Protein AF-A0A6P0J3C7-F1 (afdb_monomer)

Foldseek 3Di:
DDPVVVVVVQVVCVVQVWHWADDDLDIDIDHPPPSCDPVNVVVCVVCSVVNVVSNVVVVCVVVVPDDDDDDDDPPDFAADDPVRVVVVVVCVVVPDDCPPPDDDDDDDDDDDDPVVVQVVVQVVCQVDQVSQWDWDADPNGITIDGDNDDGDDDDDDDCVVPPPVVVVD

Sequence (169 aa):
MNNQTIVKFLSQLRKLNVQVSSNGEKLRCQAPEGVLTPALSQQIAERKPEILEYLQQVRQEEHQNLPAISVIPRDENLPLSFAQERLWFINQLEGSTVAYNSPGVLRISGNLNLNALQQALSDIVRRHEVLRTSFQTVNGTPIQVIDPKATLNLKIVDLQEIEVKERET

pLDDT: mean 89.51, std 7.85, range [52.75, 96.69]

Nearest PDB structures (foldseek):
  8aqq-assembly2_B  TM=8.751E-01  e=1.486E-03  Microcystis aeruginosa NIES-98
  6cgo-assembly1_B  TM=3.886E-01  e=3.611E-06  Burkholderia ambifaria AMMD
  6mfx-assembly1_A  TM=5.516E-01  e=6.692E-03  Brevibacillus parabrevis
  6mfw-assembly1_A  TM=5.368E-01  e=5.904E-03  Brevibacillus parabrevis
  6mg0-assembly2_B  TM=4.371E-01  e=7.587E-03  Brevibacillus parabrevis

Mean predicted aligned error: 11.06 Å

Solvent-accessible surface area (backbone atoms only — not comparable to full-atom values): 10939 Å² total; per-residue (Å²): 133,67,69,70,56,55,52,52,52,54,51,53,35,47,77,66,55,32,46,78,47,75,60,85,97,40,80,47,76,48,59,56,90,85,67,73,37,73,71,56,51,47,57,52,58,75,42,38,67,60,52,51,53,50,54,48,50,54,50,49,60,52,52,77,74,46,79,78,90,71,89,75,83,85,90,62,88,37,70,59,52,73,73,53,47,53,53,51,50,50,38,70,73,77,38,98,70,69,87,84,61,81,87,81,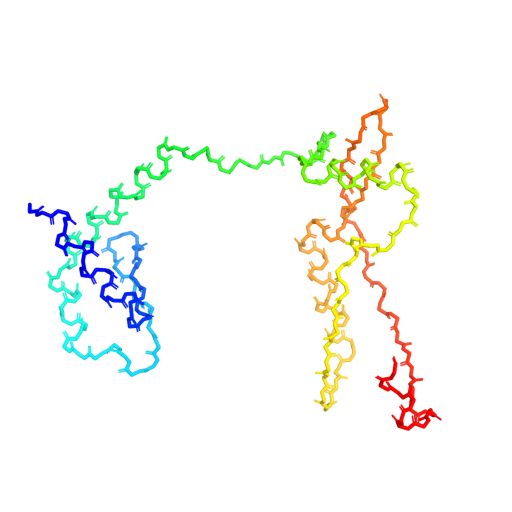88,83,91,84,87,78,92,75,59,62,69,61,51,54,48,54,53,35,50,51,39,64,72,35,58,77,74,28,51,47,79,49,72,59,98,86,42,66,28,50,44,68,49,94,75,61,72,74,80,83,84,84,79,89,59,87,89,51,58,75,82,69,72,79,113

Structure (mmCIF, N/CA/C/O backbone):
data_AF-A0A6P0J3C7-F1
#
_entry.id   AF-A0A6P0J3C7-F1
#
loop_
_atom_site.group_PDB
_atom_site.id
_atom_site.type_symbol
_atom_site.label_atom_id
_atom_site.label_alt_id
_atom_site.label_comp_id
_atom_site.label_asym_id
_atom_site.label_entity_id
_atom_site.label_seq_id
_atom_site.pdbx_PDB_ins_code
_atom_site.Cartn_x
_atom_site.Cartn_y
_atom_site.Cartn_z
_atom_site.occupancy
_atom_site.B_iso_or_equiv
_atom_site.auth_seq_id
_atom_site.auth_comp_id
_atom_site.auth_asym_id
_atom_site.auth_atom_id
_atom_site.pdbx_PDB_model_num
ATOM 1 N N . MET A 1 1 ? 1.015 32.431 29.439 1.00 52.75 1 MET A N 1
ATOM 2 C CA . MET A 1 1 ? 0.718 31.303 30.359 1.00 52.75 1 MET A CA 1
ATOM 3 C C . MET A 1 1 ? 1.553 30.098 29.933 1.00 52.75 1 MET A C 1
ATOM 5 O O . MET A 1 1 ? 2.040 30.095 28.816 1.00 52.75 1 MET A O 1
ATOM 9 N N . ASN A 1 2 ? 1.840 29.153 30.834 1.00 69.38 2 ASN A N 1
ATOM 10 C CA . ASN A 1 2 ? 2.969 28.221 30.693 1.00 69.38 2 ASN A CA 1
ATOM 11 C C . ASN A 1 2 ? 2.651 27.012 29.776 1.00 69.38 2 ASN A C 1
ATOM 13 O O . ASN A 1 2 ? 1.819 26.180 30.144 1.00 69.38 2 ASN A O 1
ATOM 17 N N . ASN A 1 3 ? 3.363 26.861 28.647 1.00 75.38 3 ASN A N 1
ATOM 18 C CA . ASN A 1 3 ? 3.274 25.709 27.722 1.00 75.38 3 ASN A CA 1
ATOM 19 C C . ASN A 1 3 ? 3.428 24.344 28.430 1.00 75.38 3 ASN A C 1
ATOM 21 O O . ASN A 1 3 ? 2.933 23.317 27.974 1.00 75.38 3 ASN A O 1
ATOM 25 N N . GLN A 1 4 ? 4.055 24.309 29.605 1.00 80.56 4 GLN A N 1
ATOM 26 C CA . GLN A 1 4 ? 4.180 23.090 30.401 1.00 80.56 4 GLN A CA 1
ATOM 27 C C . GLN A 1 4 ? 2.835 22.568 30.949 1.00 80.56 4 GLN A C 1
ATOM 29 O O . GLN A 1 4 ? 2.677 21.364 31.157 1.00 80.56 4 GLN A O 1
ATOM 34 N N . THR A 1 5 ? 1.857 23.449 31.180 1.00 89.38 5 THR A N 1
ATOM 35 C CA . THR A 1 5 ? 0.524 23.074 31.681 1.00 89.38 5 THR A CA 1
ATOM 36 C C . THR A 1 5 ? -0.325 22.449 30.574 1.00 89.38 5 THR A C 1
ATOM 38 O O . THR A 1 5 ? -0.967 21.424 30.810 1.00 89.38 5 THR A O 1
ATOM 41 N N . ILE A 1 6 ? -0.277 23.000 29.355 1.00 92.69 6 ILE A N 1
ATOM 42 C CA . ILE A 1 6 ? -1.048 22.479 28.218 1.00 92.69 6 ILE A CA 1
ATOM 43 C C . ILE A 1 6 ? -0.516 21.122 27.746 1.00 92.69 6 ILE A C 1
ATOM 45 O O . ILE A 1 6 ? -1.297 20.201 27.519 1.00 92.69 6 ILE A O 1
ATOM 49 N N . VAL A 1 7 ? 0.810 20.937 27.729 1.00 91.19 7 VAL A N 1
ATOM 50 C CA . VAL A 1 7 ? 1.444 19.646 27.411 1.00 91.19 7 VAL A CA 1
ATOM 51 C C . VAL A 1 7 ? 1.020 18.559 28.397 1.00 91.19 7 VAL A C 1
ATOM 53 O O . VAL A 1 7 ? 0.690 17.444 27.990 1.00 91.19 7 VAL A O 1
ATOM 56 N N . LYS A 1 8 ? 0.981 18.871 29.700 1.00 93.38 8 LYS A N 1
ATOM 57 C CA . LYS A 1 8 ? 0.502 17.929 30.724 1.00 93.38 8 LYS A CA 1
ATOM 58 C C . LYS A 1 8 ? -0.960 17.550 30.500 1.00 93.38 8 LYS A C 1
ATOM 60 O O . LYS A 1 8 ? -1.286 16.368 30.585 1.00 93.38 8 LYS A O 1
ATOM 65 N N . PHE A 1 9 ? -1.812 18.520 30.174 1.00 94.38 9 PHE A N 1
ATOM 66 C CA . PHE A 1 9 ? -3.224 18.277 29.885 1.00 94.38 9 PHE A CA 1
ATOM 67 C C . PHE A 1 9 ? -3.414 17.391 28.642 1.00 94.38 9 PHE A C 1
ATOM 69 O O . PHE A 1 9 ? -4.079 16.361 28.715 1.00 94.38 9 PHE A O 1
ATOM 76 N N . LEU A 1 10 ? -2.750 17.705 27.525 1.00 93.19 10 LEU A N 1
ATOM 77 C CA . LEU A 1 10 ? -2.800 16.883 26.309 1.00 93.19 10 LEU A CA 1
ATOM 78 C C . LEU A 1 10 ? -2.236 15.469 26.540 1.00 93.19 10 LEU A C 1
ATOM 80 O O . LEU A 1 10 ? -2.771 14.491 26.020 1.00 93.19 10 LEU A O 1
ATOM 84 N N . SER A 1 11 ? -1.198 15.336 27.370 1.00 92.62 11 SER A N 1
ATOM 85 C CA . SER A 1 11 ? -0.654 14.036 27.783 1.00 92.62 11 SER A CA 1
ATOM 86 C C . SER A 1 11 ? -1.665 13.214 28.594 1.00 92.62 11 SER A C 1
ATOM 88 O O . SER A 1 11 ? -1.803 12.011 28.366 1.00 92.62 11 SER A O 1
ATOM 90 N N . GLN A 1 12 ? -2.425 13.845 29.496 1.00 94.00 12 GLN A N 1
ATOM 91 C CA . GLN A 1 12 ? -3.516 13.188 30.227 1.00 94.00 12 GLN A CA 1
ATOM 92 C C . GLN A 1 12 ? -4.631 12.718 29.285 1.00 94.00 12 GLN A C 1
ATOM 94 O O . GLN A 1 12 ? -5.065 11.574 29.399 1.00 94.00 12 GLN A O 1
ATOM 99 N N . LEU A 1 13 ? -5.038 13.546 28.318 1.00 94.50 13 LEU A N 1
ATOM 100 C CA . LEU A 1 13 ? -6.012 13.155 27.292 1.00 94.50 13 LEU A CA 1
ATOM 101 C C . LEU A 1 13 ? -5.526 11.943 26.488 1.00 94.50 13 LEU A C 1
ATOM 103 O O . LEU A 1 13 ? -6.266 10.974 26.321 1.00 94.50 13 LEU A O 1
ATOM 107 N N . ARG A 1 14 ? -4.253 11.936 26.075 1.00 92.94 14 ARG A N 1
ATOM 108 C CA . ARG A 1 14 ? -3.662 10.817 25.327 1.00 92.94 14 ARG A CA 1
ATOM 109 C C . ARG A 1 14 ? -3.664 9.512 26.126 1.00 92.94 14 ARG A C 1
ATOM 111 O O . ARG A 1 14 ? -3.905 8.462 25.541 1.00 92.94 14 ARG A O 1
ATOM 118 N N . LYS A 1 15 ? -3.458 9.560 27.451 1.00 94.44 15 LYS A N 1
ATOM 119 C CA . LYS A 1 15 ? -3.581 8.379 28.335 1.00 94.44 15 LYS A CA 1
ATOM 120 C C . LYS A 1 15 ? -5.001 7.806 28.374 1.00 94.44 15 LYS A C 1
ATOM 122 O O . LYS A 1 15 ? -5.159 6.618 28.626 1.00 94.44 15 LYS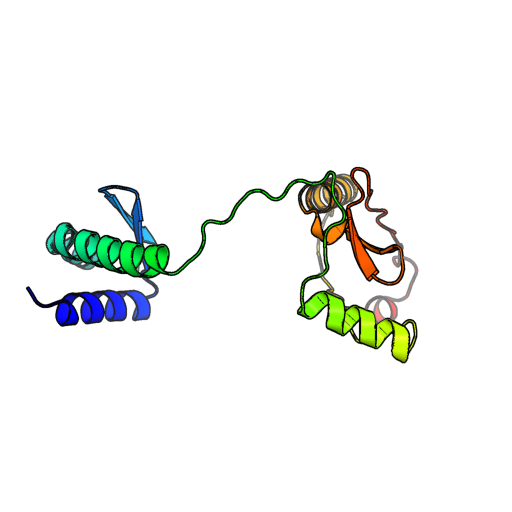 A O 1
ATOM 127 N N . LEU A 1 16 ? -6.012 8.630 28.101 1.00 93.62 16 LEU A N 1
ATOM 128 C CA . LEU A 1 16 ? -7.412 8.224 27.949 1.00 93.62 16 LEU A CA 1
ATOM 129 C C . LEU A 1 16 ? -7.771 7.862 26.495 1.00 93.62 16 LEU A C 1
ATOM 131 O O . LEU A 1 16 ? -8.944 7.690 26.181 1.00 93.62 16 LEU A O 1
ATOM 135 N N . ASN A 1 17 ? -6.788 7.766 25.590 1.00 93.44 17 ASN A N 1
ATOM 136 C CA . ASN A 1 17 ? -6.985 7.612 24.143 1.00 93.44 17 ASN A CA 1
ATOM 137 C C . ASN A 1 17 ? -7.805 8.744 23.498 1.00 93.44 17 ASN A C 1
ATOM 139 O O . ASN A 1 17 ? -8.375 8.569 22.422 1.00 93.44 17 ASN A O 1
ATOM 143 N N . VAL A 1 18 ? -7.838 9.919 24.128 1.00 95.19 18 VAL A N 1
ATOM 144 C CA . VAL A 1 18 ? -8.439 11.125 23.561 1.00 95.19 18 VAL A CA 1
ATOM 145 C C . VAL A 1 18 ? -7.366 11.886 22.788 1.00 95.19 18 VAL A C 1
ATOM 147 O O . VAL A 1 18 ? -6.370 12.341 23.351 1.00 95.19 18 VAL A O 1
ATOM 150 N N . GLN A 1 19 ? -7.570 12.030 21.484 1.00 92.75 19 GLN A N 1
ATOM 151 C CA . GLN A 1 19 ? -6.723 12.819 20.599 1.00 92.75 19 GLN A CA 1
ATOM 152 C C . GLN A 1 19 ? -7.416 14.134 20.258 1.00 92.75 19 GLN A C 1
ATOM 154 O O . GLN A 1 19 ? -8.581 14.145 19.861 1.00 92.75 19 GLN A O 1
ATOM 159 N N . VAL A 1 20 ? -6.692 15.244 20.385 1.00 93.25 20 VAL A N 1
ATOM 160 C CA . VAL A 1 20 ? -7.177 16.579 20.021 1.00 93.25 20 VAL A CA 1
ATOM 161 C C . VAL A 1 20 ? -6.332 17.102 18.868 1.00 93.25 20 VAL A C 1
ATOM 163 O O . VAL A 1 20 ? -5.107 17.073 18.923 1.00 93.25 20 VAL A O 1
ATOM 166 N N . SER A 1 21 ? -6.993 17.565 17.814 1.00 91.25 21 SER A N 1
ATOM 167 C CA . SER A 1 21 ? -6.369 18.114 16.609 1.00 91.25 21 SER A CA 1
ATOM 168 C C . SER A 1 21 ? -7.047 19.423 16.208 1.00 91.25 21 SER A C 1
ATOM 170 O O . SER A 1 21 ? -8.202 19.665 16.565 1.00 91.25 21 SER A O 1
ATOM 172 N N . SER A 1 22 ? -6.344 20.280 15.470 1.00 90.69 22 SER A N 1
ATOM 173 C CA . SER A 1 22 ? -6.900 21.520 14.923 1.00 90.69 22 SER A CA 1
ATOM 174 C C . SER A 1 22 ? -7.352 21.335 13.471 1.00 90.69 22 SER A C 1
ATOM 176 O O . SER A 1 22 ? -6.634 20.775 12.638 1.00 90.69 22 SER A O 1
ATOM 178 N N . ASN A 1 23 ? -8.548 21.837 13.164 1.00 86.00 23 ASN A N 1
ATOM 179 C CA . ASN A 1 23 ? -9.058 22.022 11.809 1.00 86.00 23 ASN A CA 1
ATOM 180 C C . ASN A 1 23 ? -9.425 23.504 11.634 1.00 86.00 23 ASN A C 1
ATOM 182 O O . ASN A 1 23 ? -10.533 23.926 11.978 1.00 86.00 23 ASN A O 1
ATOM 186 N N . GLY A 1 24 ? -8.454 24.306 11.190 1.00 81.81 24 GLY A N 1
ATOM 187 C CA . GLY A 1 24 ? -8.545 25.766 11.242 1.00 81.81 24 GLY A CA 1
ATOM 188 C C . GLY A 1 24 ? -8.681 26.254 12.689 1.00 81.81 24 GLY A C 1
ATOM 189 O O . GLY A 1 24 ? -7.875 25.896 13.545 1.00 81.81 24 GLY A O 1
ATOM 190 N N . GLU A 1 25 ? -9.735 27.021 12.970 1.00 84.69 25 GLU A N 1
ATOM 191 C CA . GLU A 1 25 ? -10.052 27.570 14.302 1.00 84.69 25 GLU A CA 1
ATOM 192 C C . GLU A 1 25 ? -10.907 26.635 15.183 1.00 84.69 25 GLU A C 1
ATOM 194 O O . GLU A 1 25 ? -11.318 26.979 16.301 1.00 84.69 25 GLU A O 1
ATOM 199 N N . LYS A 1 26 ? -11.246 25.443 14.680 1.00 89.25 26 LYS A N 1
ATOM 200 C CA . LYS A 1 26 ? -12.032 24.449 15.419 1.00 89.25 26 LYS A CA 1
ATOM 201 C C . LYS A 1 26 ? -11.122 23.346 15.947 1.00 89.25 26 LYS A C 1
ATOM 203 O O . LYS A 1 26 ? -10.214 22.887 15.257 1.00 89.25 26 LYS A O 1
ATOM 208 N N . LEU A 1 27 ? -11.411 22.886 17.163 1.00 92.44 27 LEU A N 1
ATOM 209 C CA . LEU A 1 27 ? -10.819 21.666 17.699 1.00 92.44 27 LEU A CA 1
ATOM 210 C C . LEU A 1 27 ? -11.654 20.465 17.270 1.00 92.44 27 LEU A C 1
ATOM 212 O O . LEU A 1 27 ? -12.881 20.479 17.370 1.00 92.44 27 LEU A O 1
ATOM 216 N N . ARG A 1 28 ? -10.974 19.417 16.818 1.00 92.75 28 ARG A N 1
ATOM 217 C CA . ARG A 1 28 ? -11.539 18.096 16.581 1.00 92.75 28 ARG A CA 1
ATOM 218 C C . ARG A 1 28 ? -11.002 17.153 17.648 1.00 92.75 28 ARG A C 1
ATOM 220 O O . ARG A 1 28 ? -9.789 16.991 17.769 1.00 92.75 28 ARG A O 1
ATOM 227 N N . CYS A 1 29 ? -11.911 16.525 18.386 1.00 92.25 29 CYS A N 1
ATOM 228 C CA . CYS A 1 29 ? -11.583 15.518 19.387 1.00 92.25 29 CYS A CA 1
ATOM 229 C C . CYS A 1 29 ? -11.978 14.136 18.866 1.00 92.25 29 CYS A C 1
ATOM 231 O O . CYS A 1 29 ? -13.090 13.956 18.372 1.00 92.25 29 CYS A O 1
ATOM 233 N N . GLN A 1 30 ? -11.074 13.173 18.977 1.00 92.50 30 GLN A N 1
ATOM 234 C CA . GLN A 1 30 ? -11.323 11.769 18.685 1.00 92.50 30 GLN A CA 1
ATOM 235 C C . GLN A 1 30 ? -11.100 10.979 19.969 1.00 92.50 30 GLN A C 1
ATOM 237 O O . GLN A 1 30 ? -10.043 11.086 20.582 1.00 92.50 30 GLN A O 1
ATOM 242 N N . ALA A 1 31 ? -12.108 10.227 20.393 1.00 93.25 31 ALA A N 1
ATOM 243 C CA . ALA A 1 31 ? -12.101 9.474 21.639 1.00 93.25 31 ALA A CA 1
ATOM 244 C C . ALA A 1 31 ? -12.863 8.153 21.448 1.00 93.25 31 ALA A C 1
ATOM 246 O O . ALA A 1 31 ? -13.767 8.110 20.608 1.00 93.25 31 ALA A O 1
ATOM 247 N N . PRO A 1 32 ? -12.540 7.094 22.210 1.00 93.00 32 PRO A N 1
ATOM 248 C CA . PRO A 1 32 ? -13.380 5.905 22.292 1.00 93.00 32 PRO A CA 1
ATOM 249 C C . PRO A 1 32 ? -14.781 6.239 22.822 1.00 93.00 32 PRO A C 1
ATOM 251 O O . PRO A 1 32 ? -14.982 7.249 23.505 1.00 93.00 32 PRO A O 1
ATOM 254 N N . GLU A 1 33 ? -15.749 5.374 22.524 1.00 91.31 33 GLU A N 1
ATOM 255 C CA . GLU A 1 33 ? -17.134 5.543 22.967 1.00 91.31 33 GLU A CA 1
ATOM 256 C C . GLU A 1 33 ? -17.223 5.666 24.500 1.00 91.31 33 GLU A C 1
ATOM 258 O O . GLU A 1 33 ? -16.529 4.970 25.239 1.00 91.31 33 GLU A O 1
ATOM 263 N N . GLY A 1 34 ? -18.032 6.611 24.987 1.00 88.94 34 GLY A N 1
ATOM 264 C CA . GLY A 1 34 ? -18.241 6.855 26.420 1.00 88.94 34 GLY A CA 1
ATOM 265 C C . GLY A 1 34 ? -17.113 7.594 27.162 1.00 88.94 34 GLY A C 1
ATOM 266 O O . GLY A 1 34 ? -17.348 8.089 28.262 1.00 88.94 34 GLY A O 1
ATOM 267 N N . VAL A 1 35 ? -15.915 7.741 26.581 1.00 91.81 35 VAL A N 1
ATOM 268 C CA . VAL A 1 35 ? -14.775 8.413 27.244 1.00 91.81 35 VAL A CA 1
ATOM 269 C C . VAL A 1 35 ? -14.940 9.935 27.274 1.00 91.81 35 VAL A C 1
ATOM 271 O O . VAL A 1 35 ? -14.546 10.598 28.236 1.00 91.81 35 VAL A O 1
ATOM 274 N N . LEU A 1 36 ? -15.539 10.507 26.227 1.00 91.38 36 LEU A N 1
ATOM 275 C CA . LEU A 1 36 ? -15.746 11.948 26.102 1.00 91.38 36 LEU A CA 1
ATOM 276 C C . LEU A 1 36 ? -16.978 12.402 26.906 1.00 91.38 36 LEU A C 1
ATOM 278 O O . LEU A 1 36 ? -18.022 12.736 26.352 1.00 91.38 36 LEU A O 1
ATOM 282 N N . THR A 1 37 ? -16.859 12.392 28.234 1.00 93.56 37 THR A N 1
ATOM 283 C CA . THR A 1 37 ? -17.928 12.841 29.140 1.00 93.56 37 THR A CA 1
ATOM 284 C C . THR A 1 37 ? -18.214 14.346 28.987 1.00 93.56 37 THR A C 1
ATOM 286 O O . THR A 1 37 ? -17.351 15.096 28.510 1.00 93.56 37 THR A O 1
ATOM 289 N N . PRO A 1 38 ? -19.390 14.845 29.423 1.00 93.69 38 PRO A N 1
ATOM 290 C CA . PRO A 1 38 ? -19.693 16.279 29.404 1.00 93.69 38 PRO A CA 1
ATOM 291 C C . PRO A 1 38 ? -18.661 17.121 30.168 1.00 93.69 38 PRO A C 1
ATOM 293 O O . PRO A 1 38 ? -18.223 18.155 29.672 1.00 93.69 38 PRO A O 1
ATOM 296 N N . ALA A 1 39 ? -18.200 16.634 31.325 1.00 92.38 39 ALA A N 1
ATOM 297 C CA . ALA A 1 39 ? -17.181 17.309 32.129 1.00 92.38 39 ALA A CA 1
ATOM 298 C C . ALA A 1 39 ? -15.829 17.398 31.402 1.00 92.38 39 ALA A C 1
ATOM 300 O O . ALA A 1 39 ? -15.173 18.438 31.434 1.00 92.38 39 ALA A O 1
ATOM 301 N N . LEU A 1 40 ? -15.416 16.329 30.711 1.00 91.56 40 LEU A N 1
ATOM 302 C CA . LEU A 1 40 ? -14.177 16.334 29.932 1.00 91.56 40 LEU A CA 1
ATOM 303 C C . LEU A 1 40 ? -14.288 17.246 28.702 1.00 91.56 40 LEU A C 1
ATOM 305 O O . LEU A 1 40 ? -13.363 17.997 28.399 1.00 91.56 40 LEU A O 1
ATOM 309 N N . SER A 1 41 ? -15.440 17.223 28.029 1.00 92.50 41 SER A N 1
ATOM 310 C CA . SER A 1 41 ? -15.736 18.111 26.898 1.00 92.50 41 SER A CA 1
ATOM 311 C C . SER A 1 41 ? -15.680 19.581 27.309 1.00 92.50 41 SER A C 1
ATOM 313 O O . SER A 1 41 ? -15.102 20.396 26.592 1.00 92.50 41 SER A O 1
ATOM 315 N N . GLN A 1 42 ? -16.223 19.912 28.483 1.00 93.25 42 GLN A N 1
ATOM 316 C CA . GLN A 1 42 ? -16.169 21.259 29.038 1.00 93.25 42 GLN A CA 1
ATOM 317 C C . GLN A 1 42 ? -14.728 21.689 29.346 1.00 93.25 42 GLN A C 1
ATOM 319 O O . GLN A 1 42 ? -14.331 22.773 28.932 1.00 93.25 42 GLN A O 1
ATOM 324 N N . GLN A 1 43 ? -13.909 20.831 29.965 1.00 93.75 43 GLN A N 1
ATOM 325 C CA . GLN A 1 43 ? -12.493 21.141 30.224 1.00 93.75 43 GLN A CA 1
ATOM 326 C C . GLN A 1 43 ? -11.697 21.410 28.936 1.00 93.75 43 GLN A C 1
ATOM 328 O O . GLN A 1 43 ? -10.842 22.297 28.903 1.00 93.75 43 GLN A O 1
ATOM 333 N N . ILE A 1 44 ? -11.974 20.662 27.862 1.00 93.88 44 ILE A N 1
ATOM 334 C CA . ILE A 1 44 ? -11.368 20.902 26.544 1.00 93.88 44 ILE A CA 1
ATOM 335 C C . ILE A 1 44 ? -11.866 22.231 25.957 1.00 93.88 44 ILE A C 1
ATOM 337 O O . ILE A 1 44 ? -11.074 22.978 25.385 1.00 93.88 44 ILE A O 1
ATOM 341 N N . ALA A 1 45 ? -13.158 22.541 26.101 1.00 93.06 45 ALA A N 1
ATOM 342 C CA . ALA A 1 45 ? -13.753 23.778 25.601 1.00 93.06 45 ALA A CA 1
ATOM 343 C C . ALA A 1 45 ? -13.216 25.026 26.324 1.00 93.06 45 ALA A C 1
ATOM 345 O O . ALA A 1 45 ? -12.884 26.007 25.662 1.00 93.06 45 ALA A O 1
ATOM 346 N N . GLU A 1 46 ? -13.065 24.974 27.648 1.00 94.56 46 GLU A N 1
ATOM 347 C CA . GLU A 1 46 ? -12.505 26.062 28.465 1.00 94.56 46 GLU A CA 1
ATOM 348 C C . GLU A 1 46 ? -11.052 26.367 28.088 1.00 94.56 46 GLU A C 1
ATOM 350 O O . GLU A 1 46 ? -10.653 27.527 28.017 1.00 94.56 46 GLU A O 1
ATOM 355 N N . ARG A 1 47 ? -10.275 25.328 27.766 1.00 94.31 47 ARG A N 1
ATOM 356 C CA . ARG A 1 47 ? -8.870 25.448 27.346 1.00 94.31 47 ARG A CA 1
ATOM 357 C C . ARG A 1 47 ? -8.691 25.587 25.835 1.00 94.31 47 ARG A C 1
ATOM 359 O O . ARG A 1 47 ? -7.558 25.604 25.358 1.00 94.31 47 ARG A O 1
ATOM 366 N N . LYS A 1 48 ? -9.776 25.692 25.060 1.00 92.31 48 LYS A N 1
ATOM 367 C CA . LYS A 1 48 ? -9.739 25.755 23.591 1.00 92.31 48 LYS A CA 1
ATOM 368 C C . LYS A 1 48 ? -8.699 26.740 23.026 1.00 92.31 48 LYS A C 1
ATOM 370 O O . LYS A 1 48 ? -7.963 26.309 22.136 1.00 92.31 48 LYS A O 1
ATOM 375 N N . PRO A 1 49 ? -8.627 28.016 23.465 1.00 92.69 49 PRO A N 1
ATOM 376 C CA . PRO A 1 49 ? -7.670 28.962 22.891 1.00 92.69 49 PRO A CA 1
ATOM 377 C C . PRO A 1 49 ? -6.218 28.524 23.126 1.00 92.69 49 PRO A C 1
ATOM 379 O O . PRO A 1 49 ? -5.441 28.506 22.178 1.00 92.69 49 PRO A O 1
ATOM 382 N N . GLU A 1 50 ? -5.887 28.059 24.335 1.00 92.88 50 GLU A N 1
ATOM 383 C CA . GLU A 1 50 ? -4.545 27.568 24.686 1.00 92.88 50 GLU A CA 1
ATOM 384 C C . GLU A 1 50 ? -4.159 26.319 23.878 1.00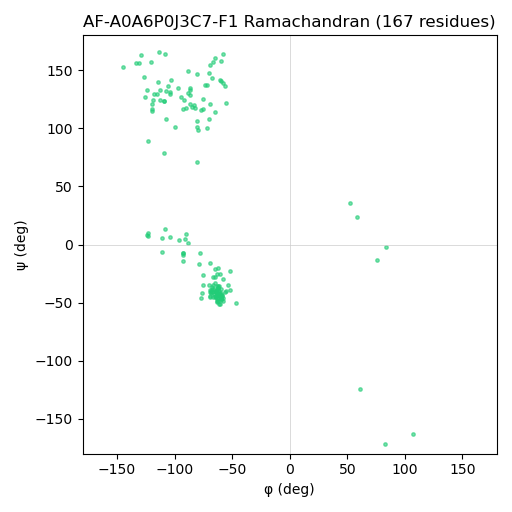 92.88 50 GLU A C 1
ATOM 386 O O . GLU A 1 50 ? -3.026 26.190 23.419 1.00 92.88 50 GLU A O 1
ATOM 391 N N . ILE A 1 51 ? -5.103 25.390 23.680 1.00 93.38 51 ILE A N 1
ATOM 392 C CA . ILE A 1 51 ? -4.871 24.185 22.871 1.00 93.38 51 ILE A CA 1
ATOM 393 C C . ILE A 1 51 ? -4.613 24.571 21.412 1.00 93.38 51 ILE A C 1
ATOM 395 O O . ILE A 1 51 ? -3.703 24.026 20.793 1.00 93.38 51 ILE A O 1
ATOM 399 N N . LEU A 1 52 ? -5.413 25.481 20.847 1.00 92.81 52 LEU A N 1
ATOM 400 C CA . LEU A 1 52 ? -5.239 25.922 19.462 1.00 92.81 52 LEU A CA 1
ATOM 401 C C . LEU A 1 52 ? -3.894 26.615 19.260 1.00 92.81 52 LEU A C 1
ATOM 403 O O . LEU A 1 52 ? -3.194 26.270 18.312 1.00 92.81 52 LEU A O 1
ATOM 407 N N . GLU A 1 53 ? -3.529 27.532 20.155 1.00 91.62 53 GLU A N 1
ATOM 408 C CA . GLU A 1 53 ? -2.249 28.241 20.117 1.00 91.62 53 GLU A CA 1
ATOM 409 C C . GLU A 1 53 ? -1.073 27.259 20.201 1.00 91.62 53 GLU A C 1
ATOM 411 O O . GLU A 1 53 ? -0.190 27.276 19.346 1.00 91.62 53 GLU A O 1
ATOM 416 N N . TYR A 1 54 ? -1.113 26.311 21.143 1.00 91.75 54 TYR A N 1
ATOM 417 C CA . TYR A 1 54 ? -0.077 25.286 21.274 1.00 91.75 54 TYR A CA 1
ATOM 418 C C . TYR A 1 54 ? 0.027 24.385 20.034 1.00 91.75 54 TYR A C 1
ATOM 420 O O . TYR A 1 54 ? 1.121 24.149 19.524 1.00 91.75 54 TYR A O 1
ATOM 428 N N . LEU A 1 55 ? -1.102 23.894 19.507 1.00 90.12 55 LEU A N 1
ATOM 429 C CA . LEU A 1 55 ? -1.109 23.058 18.302 1.00 90.12 55 LEU A CA 1
ATOM 430 C C . LEU A 1 55 ? -0.627 23.826 17.064 1.00 90.12 55 LEU A C 1
ATOM 432 O O . LEU A 1 55 ? -0.022 23.224 16.180 1.00 90.12 55 LEU A O 1
ATOM 436 N N . GLN A 1 56 ? -0.896 25.131 16.976 1.00 87.56 56 GLN A N 1
ATOM 437 C CA . GLN A 1 56 ? -0.371 25.987 15.912 1.00 87.56 56 GLN A CA 1
ATOM 438 C C . GLN A 1 56 ? 1.135 26.194 16.057 1.00 87.56 56 GLN A C 1
ATOM 440 O O . GLN A 1 56 ? 1.840 26.063 15.060 1.00 87.56 56 GLN A O 1
ATOM 445 N N . GLN A 1 57 ? 1.625 26.451 17.271 1.00 87.44 57 GLN A N 1
ATOM 446 C CA . GLN A 1 57 ? 3.050 26.610 17.543 1.00 87.44 57 GLN A CA 1
ATOM 447 C C . GLN A 1 57 ? 3.826 25.336 17.185 1.00 87.44 57 GLN A C 1
ATOM 449 O O . GLN A 1 57 ? 4.758 25.399 16.388 1.00 87.44 57 GLN A O 1
ATOM 454 N N . VAL A 1 58 ? 3.390 24.168 17.676 1.00 85.38 58 VAL A N 1
ATOM 455 C CA . VAL A 1 58 ? 4.013 22.875 17.335 1.00 85.38 58 VAL A CA 1
ATOM 456 C C . VAL A 1 58 ? 3.962 22.632 15.831 1.00 85.38 58 VAL A C 1
ATOM 458 O O . VAL A 1 58 ? 4.962 22.256 15.231 1.00 85.38 58 VAL A O 1
ATOM 461 N N . ARG A 1 59 ? 2.823 22.916 15.184 1.00 81.62 59 ARG A N 1
ATOM 462 C CA . ARG A 1 59 ? 2.698 22.779 13.731 1.00 81.62 59 ARG A CA 1
ATOM 463 C C . ARG A 1 59 ? 3.675 23.697 12.993 1.00 81.62 59 ARG A C 1
ATOM 465 O O . ARG A 1 59 ? 4.216 23.276 11.979 1.00 81.62 59 ARG A O 1
ATOM 472 N N . GLN A 1 60 ? 3.878 24.931 13.445 1.00 76.56 60 GLN A N 1
ATOM 473 C CA . GLN A 1 60 ? 4.834 25.858 12.836 1.00 76.56 60 GLN A CA 1
ATOM 474 C C . GLN A 1 60 ? 6.278 25.397 13.054 1.00 76.56 60 GLN A C 1
ATOM 476 O O . GLN A 1 60 ? 7.051 25.429 12.106 1.00 76.56 60 GLN A O 1
ATOM 481 N N . GLU A 1 61 ? 6.629 24.906 14.243 1.00 76.56 61 GLU A N 1
ATOM 482 C CA . GLU A 1 61 ? 7.958 24.354 14.547 1.00 76.56 61 GLU A CA 1
ATOM 483 C C . GLU A 1 61 ? 8.259 23.076 13.736 1.00 76.56 61 GLU A C 1
ATOM 485 O O . GLU A 1 61 ? 9.367 22.910 13.220 1.00 76.56 61 GLU A O 1
ATOM 490 N N . GLU A 1 62 ? 7.268 22.196 13.559 1.00 68.62 62 GLU A N 1
ATOM 491 C CA . GLU A 1 62 ? 7.367 20.994 12.719 1.00 68.62 62 GLU A CA 1
ATOM 492 C C . GLU A 1 62 ? 7.454 21.346 11.223 1.00 68.62 62 GLU A C 1
ATOM 494 O O . GLU A 1 62 ? 8.303 20.807 10.513 1.00 68.62 62 GLU A O 1
ATOM 499 N N . HIS A 1 63 ? 6.626 22.275 10.726 1.00 63.47 63 HIS A N 1
ATOM 500 C CA . HIS A 1 63 ? 6.640 22.672 9.309 1.00 63.47 63 HIS A CA 1
ATOM 501 C C . HIS A 1 63 ? 7.826 23.566 8.934 1.00 63.47 63 HIS A C 1
ATOM 503 O O . HIS A 1 63 ? 8.234 23.545 7.778 1.00 63.47 63 HIS A O 1
ATOM 509 N N . GLN A 1 64 ? 8.408 24.329 9.867 1.00 62.25 64 GLN A N 1
ATOM 510 C CA . GLN A 1 64 ? 9.633 25.095 9.596 1.00 62.25 64 GLN A CA 1
ATOM 511 C C . GLN A 1 64 ? 10.835 24.184 9.304 1.00 62.25 64 GLN A C 1
ATOM 513 O O . GLN A 1 64 ? 11.779 24.625 8.655 1.00 62.25 64 GLN A O 1
ATOM 518 N N . ASN A 1 65 ? 10.788 22.917 9.734 1.00 66.69 65 ASN A N 1
ATOM 519 C CA . ASN A 1 65 ? 11.897 21.971 9.605 1.00 66.69 65 ASN A CA 1
ATOM 520 C C . ASN A 1 65 ? 11.648 20.826 8.615 1.00 66.69 65 ASN A C 1
ATOM 522 O O . ASN A 1 65 ? 12.566 20.048 8.350 1.00 66.69 65 ASN A O 1
ATOM 526 N N . LEU A 1 66 ? 10.440 20.701 8.058 1.00 73.75 66 LEU A N 1
ATOM 527 C CA . LEU A 1 66 ? 10.116 19.649 7.099 1.00 73.75 66 LEU A CA 1
ATOM 528 C C . LEU A 1 66 ? 9.939 20.241 5.698 1.00 73.75 66 LEU A C 1
ATOM 530 O O . LEU A 1 66 ? 9.093 21.118 5.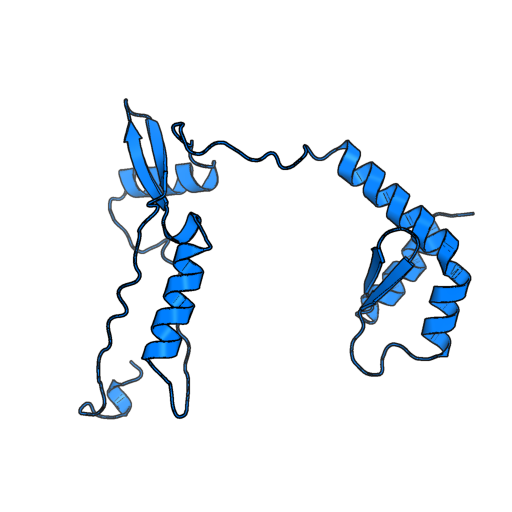508 1.00 73.75 66 LEU A O 1
ATOM 534 N N . PRO A 1 67 ? 10.697 19.767 4.693 1.00 78.81 67 PRO A N 1
ATOM 535 C CA . PRO A 1 67 ? 10.472 20.188 3.321 1.00 78.81 67 PRO A CA 1
ATOM 536 C C . PRO A 1 67 ? 9.052 19.804 2.891 1.00 78.81 67 PRO A C 1
ATOM 538 O O . PRO A 1 67 ? 8.547 18.731 3.235 1.00 78.81 67 PRO A O 1
ATOM 541 N N . ALA A 1 68 ? 8.402 20.682 2.128 1.00 82.12 68 ALA A N 1
ATOM 542 C CA . ALA A 1 68 ? 7.096 20.386 1.557 1.00 82.12 68 ALA A CA 1
ATOM 543 C C . ALA A 1 68 ? 7.172 19.123 0.684 1.00 82.12 68 ALA A C 1
ATOM 545 O O . ALA A 1 68 ? 8.121 18.944 -0.082 1.00 82.12 68 ALA A O 1
ATOM 546 N N . ILE A 1 69 ? 6.150 18.266 0.768 1.00 84.31 69 ILE A N 1
ATOM 547 C CA . ILE A 1 69 ? 6.021 17.117 -0.131 1.00 84.31 69 ILE A CA 1
ATOM 548 C C . ILE A 1 69 ? 5.644 17.661 -1.508 1.00 84.31 69 ILE A C 1
ATOM 550 O O . ILE A 1 69 ? 4.491 18.019 -1.755 1.00 84.31 69 ILE A O 1
ATOM 554 N N . SER A 1 70 ? 6.627 17.760 -2.393 1.00 85.88 70 SER A N 1
ATOM 555 C CA . SER A 1 70 ? 6.412 18.162 -3.775 1.00 85.88 70 SER A CA 1
ATOM 556 C C . SER A 1 70 ? 5.911 16.985 -4.608 1.00 85.88 70 SER A C 1
ATOM 558 O O . SER A 1 70 ? 6.264 15.823 -4.390 1.00 85.88 70 SER A O 1
ATOM 560 N N . VAL A 1 71 ? 5.071 17.294 -5.594 1.00 87.38 71 VAL A N 1
ATOM 561 C CA . VAL A 1 71 ? 4.740 16.330 -6.640 1.00 87.38 71 VAL A CA 1
ATOM 562 C C . VAL A 1 71 ? 5.990 16.140 -7.489 1.00 87.38 71 VAL A C 1
ATOM 564 O O . VAL A 1 71 ? 6.505 17.098 -8.061 1.00 87.38 71 VAL A O 1
ATOM 567 N N . ILE A 1 72 ? 6.476 14.905 -7.556 1.00 87.00 72 ILE A N 1
ATOM 568 C CA . ILE A 1 72 ? 7.586 14.537 -8.434 1.00 87.00 72 ILE A CA 1
ATOM 569 C C . ILE A 1 72 ? 6.990 14.177 -9.806 1.00 87.00 72 ILE A C 1
ATOM 571 O O . ILE A 1 72 ? 6.018 13.414 -9.838 1.00 87.00 72 ILE A O 1
ATOM 575 N N . PRO A 1 73 ? 7.531 14.690 -10.922 1.00 88.94 73 PRO A N 1
ATOM 576 C CA . PRO A 1 73 ? 7.143 14.259 -12.263 1.00 88.94 73 PRO A CA 1
ATOM 577 C C . PRO A 1 73 ? 7.342 12.744 -12.483 1.00 88.94 73 PRO A C 1
ATOM 579 O O . PRO A 1 73 ? 7.973 12.053 -11.680 1.00 88.94 73 PRO A O 1
ATOM 582 N N . ARG A 1 74 ? 6.729 12.184 -13.529 1.00 89.69 74 ARG A N 1
ATOM 583 C CA . ARG A 1 74 ? 6.764 10.734 -13.848 1.00 89.69 74 ARG A CA 1
ATOM 584 C C . ARG A 1 74 ? 7.310 10.444 -15.249 1.00 89.69 74 ARG A C 1
ATOM 586 O O . ARG A 1 74 ? 7.238 9.316 -15.721 1.00 89.69 74 ARG A O 1
ATOM 593 N N . ASP A 1 75 ? 7.808 11.477 -15.906 1.00 87.56 75 ASP A N 1
ATOM 594 C CA . ASP A 1 75 ? 8.406 11.500 -17.239 1.00 87.56 75 ASP A CA 1
ATOM 595 C C . ASP A 1 75 ? 9.934 11.331 -17.212 1.00 87.56 75 ASP A C 1
ATOM 597 O O . ASP A 1 75 ? 10.546 11.129 -18.259 1.00 87.56 75 ASP A O 1
ATOM 601 N N . GLU A 1 76 ? 10.541 11.345 -16.025 1.00 88.88 76 GLU A N 1
ATOM 602 C CA . GLU A 1 76 ? 11.974 11.142 -15.817 1.00 88.88 76 GLU A CA 1
ATOM 603 C C . GLU A 1 76 ? 12.292 9.787 -15.165 1.00 88.88 76 GLU A C 1
ATOM 605 O O . GLU A 1 76 ? 11.438 9.126 -14.567 1.00 88.88 76 GLU A O 1
ATOM 610 N N . ASN A 1 77 ? 13.565 9.390 -15.240 1.00 92.12 77 ASN A N 1
ATOM 611 C CA . ASN A 1 77 ? 14.077 8.223 -14.529 1.00 92.12 77 ASN A CA 1
ATOM 612 C C . ASN A 1 77 ? 14.012 8.452 -13.014 1.00 92.12 77 ASN A C 1
ATOM 614 O O . ASN A 1 77 ? 14.737 9.281 -12.464 1.00 92.12 77 ASN A O 1
ATOM 618 N N . LEU A 1 78 ? 13.173 7.676 -12.332 1.00 94.12 78 LEU A N 1
ATOM 619 C CA . LEU A 1 78 ? 12.980 7.785 -10.890 1.00 94.12 78 LEU A CA 1
ATOM 620 C C . LEU A 1 78 ? 14.072 6.999 -10.144 1.00 94.12 78 LEU A C 1
ATOM 622 O O . LEU A 1 78 ? 14.153 5.779 -10.313 1.00 94.12 78 LEU A O 1
ATOM 626 N N . PRO A 1 79 ? 14.894 7.638 -9.293 1.00 93.94 79 PRO A N 1
ATOM 627 C CA . PRO A 1 79 ? 15.904 6.927 -8.515 1.00 93.94 79 PRO A CA 1
ATOM 628 C C . PRO A 1 79 ? 15.248 6.045 -7.449 1.00 93.94 79 PRO A C 1
ATOM 630 O O . PRO A 1 79 ? 14.142 6.330 -6.983 1.00 93.94 79 PRO A O 1
ATOM 633 N N . LEU A 1 80 ? 15.932 4.982 -7.031 1.00 95.81 80 LEU A N 1
ATOM 634 C CA . LEU A 1 80 ? 15.516 4.193 -5.870 1.00 95.81 80 LEU A CA 1
ATOM 635 C C . LEU A 1 80 ? 15.720 5.007 -4.585 1.00 95.81 80 LEU A C 1
ATOM 637 O O . LEU A 1 80 ? 16.659 5.790 -4.460 1.00 95.81 80 LEU A O 1
ATOM 641 N N . SER A 1 81 ? 14.864 4.785 -3.591 1.00 93.50 81 SER A N 1
ATOM 642 C CA . SER A 1 81 ? 15.184 5.173 -2.215 1.00 93.50 81 SER A CA 1
ATOM 643 C C . SER A 1 81 ? 16.348 4.338 -1.676 1.00 93.50 81 SER A C 1
ATOM 645 O O . SER A 1 81 ? 16.543 3.198 -2.097 1.00 93.50 81 SER A O 1
ATOM 647 N N . PHE A 1 82 ? 17.054 4.844 -0.662 1.00 94.44 82 PHE A N 1
ATOM 648 C CA . PHE A 1 82 ? 18.155 4.115 -0.016 1.00 94.44 82 PHE A CA 1
ATOM 649 C C . PHE A 1 82 ? 17.771 2.697 0.436 1.00 94.44 82 PHE A C 1
ATOM 651 O O . PHE A 1 82 ? 18.548 1.754 0.294 1.00 94.44 82 PHE A O 1
ATOM 658 N N . ALA A 1 83 ? 16.555 2.523 0.964 1.00 94.31 83 ALA A N 1
ATOM 659 C CA . ALA A 1 83 ? 16.072 1.212 1.385 1.00 94.31 83 ALA A CA 1
ATOM 660 C C . ALA A 1 83 ? 15.842 0.269 0.191 1.00 94.31 83 ALA A C 1
ATOM 662 O O . ALA A 1 83 ? 16.187 -0.910 0.271 1.00 94.31 83 ALA A O 1
ATOM 663 N N . GLN A 1 84 ? 15.294 0.785 -0.916 1.00 95.56 84 GLN A N 1
ATOM 664 C CA . GLN A 1 84 ? 15.111 0.015 -2.148 1.00 95.56 84 GLN A CA 1
ATOM 665 C C . GLN A 1 84 ? 16.458 -0.352 -2.779 1.00 95.56 84 GLN A C 1
ATOM 667 O O . GLN A 1 84 ? 16.645 -1.506 -3.147 1.00 95.56 84 GLN A O 1
ATOM 672 N N . GLU A 1 85 ? 17.402 0.588 -2.871 1.00 95.00 85 GLU A N 1
ATOM 673 C CA . GLU A 1 85 ? 18.728 0.359 -3.458 1.00 95.00 85 GLU A CA 1
ATOM 674 C C . GLU A 1 85 ? 19.504 -0.716 -2.688 1.00 95.00 85 GLU A C 1
ATOM 676 O O . GLU A 1 85 ? 20.077 -1.620 -3.292 1.00 95.00 85 GLU A O 1
ATOM 681 N N . ARG A 1 86 ? 19.434 -0.696 -1.350 1.00 94.44 86 ARG A N 1
ATOM 682 C CA . ARG A 1 86 ? 20.012 -1.752 -0.510 1.00 94.44 86 ARG A CA 1
ATOM 683 C C . ARG A 1 86 ? 19.441 -3.132 -0.841 1.00 94.44 86 ARG A C 1
ATOM 685 O O . ARG A 1 86 ? 20.204 -4.084 -0.975 1.00 94.44 86 ARG A O 1
ATOM 692 N N . LEU A 1 87 ? 18.115 -3.259 -0.939 1.00 93.38 87 LEU A N 1
ATOM 693 C CA . LEU A 1 87 ? 17.477 -4.540 -1.266 1.00 93.38 87 LEU A CA 1
ATOM 694 C C . LEU A 1 87 ? 17.786 -4.980 -2.700 1.00 93.38 87 LEU A C 1
ATOM 696 O O . LEU A 1 87 ? 18.028 -6.162 -2.932 1.00 93.38 87 LEU A O 1
ATOM 700 N N . TRP A 1 88 ? 17.830 -4.037 -3.642 1.00 92.94 88 TRP A N 1
ATOM 701 C CA . TRP A 1 88 ? 18.238 -4.297 -5.019 1.00 92.94 88 TRP A CA 1
ATOM 702 C C . TRP A 1 88 ? 19.669 -4.843 -5.075 1.00 92.94 88 TRP A C 1
ATOM 704 O O . TRP A 1 88 ? 19.899 -5.876 -5.696 1.00 92.94 88 TRP A O 1
ATOM 714 N N . PHE A 1 89 ? 20.609 -4.222 -4.358 1.00 92.38 89 PHE A N 1
ATOM 715 C CA . PHE A 1 89 ? 21.995 -4.684 -4.283 1.00 92.38 89 PHE A CA 1
ATOM 716 C C . PHE A 1 89 ? 22.106 -6.104 -3.711 1.00 92.38 89 PHE A C 1
ATOM 718 O O . PHE A 1 89 ? 22.792 -6.943 -4.290 1.00 92.38 89 PHE A O 1
ATOM 725 N N . ILE A 1 90 ? 21.397 -6.399 -2.614 1.00 92.44 90 ILE A N 1
ATOM 726 C CA . ILE A 1 90 ? 21.372 -7.748 -2.025 1.00 92.44 90 ILE A CA 1
ATOM 727 C C . ILE A 1 90 ? 20.841 -8.769 -3.041 1.00 92.44 90 ILE A C 1
ATOM 729 O O . ILE A 1 90 ? 21.444 -9.823 -3.219 1.00 92.44 90 ILE A O 1
ATOM 733 N N . ASN A 1 91 ? 19.771 -8.435 -3.768 1.00 90.56 91 ASN A N 1
ATOM 734 C CA . ASN A 1 91 ? 19.221 -9.297 -4.813 1.00 90.56 91 ASN A CA 1
ATOM 735 C C . ASN A 1 91 ? 20.202 -9.537 -5.978 1.00 90.56 91 ASN A C 1
ATOM 737 O O . ASN A 1 91 ? 20.240 -10.640 -6.516 1.00 90.56 91 ASN A O 1
ATOM 741 N N . GLN A 1 92 ? 21.021 -8.548 -6.356 1.00 90.81 92 GLN A N 1
ATOM 742 C CA . GLN A 1 92 ? 22.071 -8.742 -7.367 1.00 90.81 92 GLN A CA 1
ATOM 743 C C . GLN A 1 92 ? 23.224 -9.623 -6.859 1.00 90.81 92 GLN A C 1
ATOM 745 O O . GLN A 1 92 ? 23.796 -10.382 -7.636 1.00 90.81 92 GLN A O 1
ATOM 750 N N . LEU A 1 93 ? 23.566 -9.529 -5.570 1.00 92.19 93 LEU A N 1
ATOM 751 C CA . LEU A 1 93 ? 24.671 -10.274 -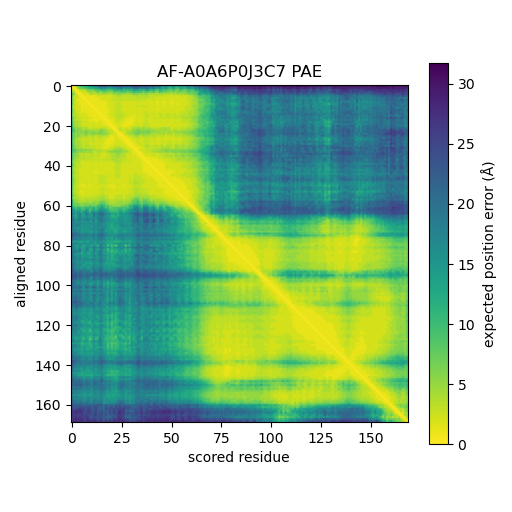4.962 1.00 92.19 93 LEU A CA 1
ATOM 752 C C . LEU A 1 93 ? 24.320 -11.747 -4.696 1.00 92.19 93 LEU A C 1
ATOM 754 O O . LEU A 1 93 ? 25.121 -12.632 -4.983 1.00 92.19 93 LEU A O 1
ATOM 758 N N . GLU A 1 94 ? 23.140 -12.004 -4.130 1.00 91.06 94 GLU A N 1
ATOM 759 C CA . GLU A 1 94 ? 22.688 -13.344 -3.721 1.00 91.06 94 GLU A CA 1
ATOM 760 C C . GLU A 1 94 ? 21.879 -14.063 -4.814 1.00 91.06 94 GLU A C 1
ATOM 762 O O . GLU A 1 94 ? 21.648 -15.271 -4.733 1.00 91.06 94 GLU A O 1
ATOM 767 N N . GLY A 1 95 ? 21.442 -13.329 -5.839 1.00 86.31 95 GLY A N 1
ATOM 768 C CA . GLY A 1 95 ? 20.473 -13.794 -6.822 1.00 86.31 95 GLY A CA 1
ATOM 769 C C . GLY A 1 95 ? 19.025 -13.654 -6.339 1.00 86.31 95 GLY A C 1
ATOM 770 O O . GLY A 1 95 ? 18.715 -13.047 -5.313 1.00 86.31 95 GLY A O 1
ATOM 771 N N . SER A 1 96 ? 18.092 -14.212 -7.114 1.00 80.06 96 SER A N 1
ATOM 772 C CA . SER A 1 96 ? 16.662 -14.137 -6.791 1.00 80.06 96 SER A CA 1
ATOM 773 C C . SER A 1 96 ? 16.319 -14.991 -5.567 1.00 80.06 96 SER A C 1
ATOM 775 O O . SER A 1 96 ? 16.271 -16.216 -5.655 1.00 80.06 96 SER A O 1
ATOM 777 N N . THR A 1 97 ? 16.030 -14.338 -4.438 1.00 85.94 97 THR A N 1
ATOM 778 C CA . THR A 1 97 ? 15.575 -14.974 -3.192 1.00 85.94 97 THR A CA 1
ATOM 779 C C . THR A 1 97 ? 14.204 -14.444 -2.767 1.00 85.94 97 THR A C 1
ATOM 781 O O . THR A 1 97 ? 13.795 -13.345 -3.138 1.00 85.94 97 THR A O 1
ATOM 784 N N . VAL A 1 98 ? 13.482 -15.228 -1.960 1.00 89.75 98 VAL A N 1
ATOM 785 C CA . VAL A 1 98 ? 12.188 -14.830 -1.368 1.00 89.75 98 VAL A CA 1
ATOM 786 C C . VAL A 1 98 ? 12.329 -14.279 0.053 1.00 89.75 98 VAL A C 1
ATOM 788 O O . VAL A 1 98 ? 11.324 -13.980 0.690 1.00 89.75 98 VAL A O 1
ATOM 791 N N . ALA A 1 99 ? 13.558 -14.141 0.562 1.00 89.81 99 ALA A N 1
ATOM 792 C CA . ALA A 1 99 ? 13.834 -13.789 1.958 1.00 89.81 99 ALA A CA 1
ATOM 793 C C . ALA A 1 99 ? 13.251 -12.426 2.374 1.00 89.81 99 ALA A C 1
ATOM 795 O O . ALA A 1 99 ? 12.954 -12.210 3.545 1.00 89.81 99 ALA A O 1
ATOM 796 N N . TYR A 1 100 ? 13.063 -11.525 1.406 1.00 88.94 100 TYR A N 1
ATOM 797 C CA . TYR A 1 100 ? 12.495 -10.192 1.613 1.00 88.94 100 TYR A CA 1
ATOM 798 C C . TYR A 1 100 ? 11.038 -10.065 1.152 1.00 88.94 100 TYR A C 1
ATOM 800 O O . TYR A 1 100 ? 10.466 -8.974 1.204 1.00 88.94 100 TYR A O 1
ATOM 808 N N . ASN A 1 101 ? 10.407 -11.169 0.745 1.00 91.19 101 ASN A N 1
ATOM 809 C CA . ASN A 1 101 ? 8.972 -11.181 0.504 1.00 91.19 101 ASN A CA 1
ATOM 810 C C . ASN A 1 101 ? 8.241 -11.149 1.849 1.00 91.19 101 ASN A C 1
ATOM 812 O O . ASN A 1 101 ? 8.601 -11.856 2.786 1.00 91.19 101 ASN A O 1
ATOM 816 N N . SER A 1 102 ? 7.184 -10.345 1.935 1.00 91.12 102 SER A N 1
ATOM 817 C CA . SER A 1 102 ? 6.299 -10.283 3.103 1.00 91.12 102 SER A CA 1
ATOM 818 C C . SER A 1 102 ? 4.944 -10.904 2.753 1.00 91.12 102 SER A C 1
ATOM 820 O O . SER A 1 102 ? 4.012 -10.170 2.418 1.00 91.12 102 SER A O 1
ATOM 822 N N . PRO A 1 103 ? 4.822 -12.247 2.740 1.00 92.94 103 PRO A N 1
ATOM 823 C CA . PRO A 1 103 ? 3.551 -12.897 2.461 1.00 92.94 103 PRO A CA 1
ATOM 824 C C . PRO A 1 103 ? 2.556 -12.632 3.595 1.00 92.94 103 PRO A C 1
ATOM 826 O O . PRO A 1 103 ? 2.914 -12.610 4.772 1.00 92.94 103 PRO A O 1
ATOM 829 N N . GLY A 1 104 ? 1.290 -12.454 3.231 1.00 90.69 104 GLY A N 1
ATOM 830 C CA . GLY A 1 104 ? 0.177 -12.348 4.166 1.00 90.69 104 GLY A CA 1
ATOM 831 C C . GLY A 1 104 ? -0.903 -13.359 3.807 1.00 90.69 104 GLY A C 1
ATOM 832 O O . GLY A 1 104 ? -1.140 -13.621 2.629 1.00 90.69 104 GLY A O 1
ATOM 833 N N . VAL A 1 105 ? -1.563 -13.913 4.822 1.00 91.69 105 VAL A N 1
ATOM 834 C CA . VAL A 1 105 ? -2.685 -14.842 4.655 1.00 91.69 105 VAL A CA 1
ATOM 835 C C . VAL A 1 105 ? -3.887 -14.281 5.402 1.00 91.69 105 VAL A C 1
ATOM 837 O O . VAL A 1 105 ? -3.771 -13.852 6.549 1.00 91.69 105 VAL A O 1
ATOM 840 N N . LEU A 1 106 ? -5.045 -14.284 4.745 1.00 91.06 106 LEU A N 1
ATOM 841 C CA . LEU A 1 106 ? -6.315 -13.880 5.334 1.00 91.06 106 LEU A CA 1
ATOM 842 C C . LEU A 1 106 ? -7.332 -14.999 5.143 1.00 91.06 106 LEU A C 1
ATOM 844 O O . LEU A 1 106 ? -7.578 -15.437 4.021 1.00 91.06 106 LEU A O 1
ATOM 848 N N . ARG A 1 107 ? -7.963 -15.420 6.240 1.00 91.19 107 ARG A N 1
ATOM 849 C CA . ARG A 1 107 ? -9.092 -16.346 6.200 1.00 91.19 107 ARG A CA 1
ATOM 850 C C . ARG A 1 107 ? -10.395 -15.561 6.133 1.00 91.19 107 ARG A C 1
ATOM 852 O O . ARG A 1 107 ? -10.664 -14.735 7.000 1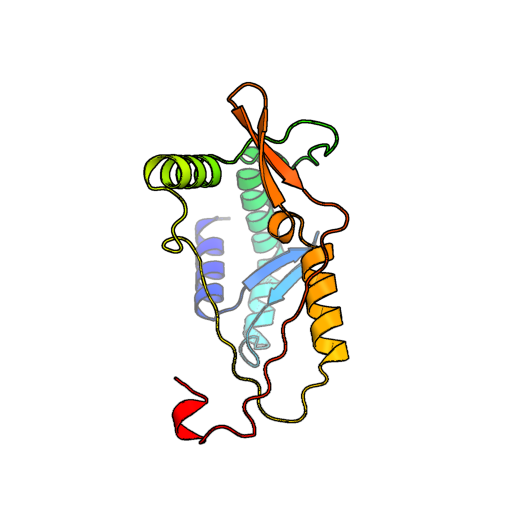.00 91.19 107 ARG A O 1
ATOM 859 N N . ILE A 1 108 ? -11.206 -15.849 5.122 1.00 92.31 108 ILE A N 1
ATOM 860 C CA . ILE A 1 108 ? -12.548 -15.287 4.957 1.00 92.31 108 ILE A CA 1
ATOM 861 C C . ILE A 1 108 ? -13.538 -16.448 5.005 1.00 92.31 108 ILE A C 1
ATOM 863 O O . ILE A 1 108 ? -13.365 -17.435 4.294 1.00 92.31 108 ILE A O 1
ATOM 867 N N . SER A 1 109 ? -14.566 -16.324 5.840 1.00 92.50 109 SER A N 1
ATOM 868 C CA . SER A 1 109 ? -15.625 -17.325 5.984 1.00 92.50 109 SER A CA 1
ATOM 869 C C . SER A 1 109 ? -16.959 -16.749 5.518 1.00 92.50 109 SER A C 1
ATOM 871 O O . SER A 1 109 ? -17.276 -15.598 5.812 1.00 92.50 109 SER A O 1
ATOM 873 N N . GLY A 1 110 ? -17.753 -17.565 4.824 1.00 93.06 110 GLY A N 1
ATOM 874 C CA . GLY A 1 110 ? -19.055 -17.180 4.277 1.00 93.06 110 GLY A CA 1
ATOM 875 C C . GLY A 1 110 ? -19.041 -17.020 2.756 1.00 93.06 110 GLY A C 1
ATOM 876 O O . GLY A 1 110 ? -18.143 -17.504 2.070 1.00 93.06 110 GLY A O 1
ATOM 877 N N . ASN A 1 111 ? -20.063 -16.347 2.225 1.00 94.44 111 ASN A N 1
ATOM 878 C CA . ASN A 1 111 ? -20.247 -16.186 0.784 1.00 94.44 111 ASN A CA 1
ATOM 879 C C . ASN A 1 111 ? -19.345 -15.068 0.249 1.00 94.44 111 ASN A C 1
ATOM 881 O O . ASN A 1 111 ? -19.679 -13.887 0.346 1.00 94.44 111 ASN A O 1
ATOM 885 N N . LEU A 1 112 ? -18.201 -15.441 -0.323 1.00 94.38 112 LEU A N 1
ATOM 886 C CA . LEU A 1 112 ? -17.275 -14.500 -0.945 1.00 94.38 112 LEU A CA 1
ATOM 887 C C . LEU A 1 112 ? -17.660 -14.249 -2.411 1.00 94.38 112 LEU A C 1
ATOM 889 O O . LEU A 1 112 ? -17.659 -15.161 -3.235 1.00 94.38 112 LEU A O 1
ATOM 893 N N . ASN A 1 113 ? -17.934 -12.991 -2.761 1.00 95.81 113 ASN A N 1
ATOM 894 C CA . ASN A 1 113 ? -18.094 -12.587 -4.157 1.00 95.81 113 ASN A CA 1
ATOM 895 C C . ASN A 1 113 ? -16.712 -12.377 -4.798 1.00 95.81 113 ASN A C 1
ATOM 897 O O . ASN A 1 113 ? -16.077 -11.339 -4.604 1.00 95.81 113 ASN A O 1
ATOM 901 N N . LEU A 1 114 ? -16.260 -13.364 -5.573 1.00 93.31 114 LEU A N 1
ATOM 902 C CA . LEU A 1 114 ? -14.937 -13.362 -6.206 1.00 93.31 114 LEU A CA 1
ATOM 903 C C . LEU A 1 114 ? -14.745 -12.206 -7.196 1.00 93.31 114 LEU A C 1
ATOM 905 O O . LEU A 1 114 ? -13.678 -11.595 -7.218 1.00 93.31 114 LEU A O 1
ATOM 909 N N . ASN A 1 115 ? -15.785 -11.848 -7.955 1.00 93.75 115 ASN A N 1
ATOM 910 C CA . ASN A 1 115 ? -15.719 -10.732 -8.902 1.00 93.75 115 ASN A CA 1
ATOM 911 C C . ASN A 1 115 ? -15.509 -9.401 -8.173 1.00 93.75 115 ASN A C 1
ATOM 913 O O . ASN A 1 115 ? -14.662 -8.603 -8.571 1.00 93.75 115 ASN A O 1
ATOM 917 N N . ALA A 1 116 ? -16.242 -9.182 -7.077 1.00 95.19 116 ALA A N 1
ATOM 918 C CA . ALA A 1 116 ? -16.085 -7.982 -6.260 1.00 95.19 116 ALA A CA 1
ATOM 919 C C . ALA A 1 116 ? -14.694 -7.916 -5.608 1.00 95.19 116 ALA A C 1
ATOM 921 O O . ALA A 1 116 ? -14.073 -6.855 -5.598 1.00 95.19 116 ALA A O 1
ATOM 922 N N . LEU A 1 117 ? -14.173 -9.047 -5.114 1.00 95.06 117 LEU A N 1
ATOM 923 C CA . LEU A 1 117 ? -12.825 -9.117 -4.547 1.00 95.06 117 LEU A CA 1
ATOM 924 C C . LEU A 1 117 ? -11.754 -8.774 -5.590 1.00 95.06 117 LEU A C 1
ATOM 926 O O . LEU A 1 117 ? -10.885 -7.944 -5.329 1.00 95.06 117 LEU A O 1
ATOM 930 N N . GLN A 1 118 ? -11.827 -9.377 -6.778 1.00 94.56 118 GLN A N 1
ATOM 931 C CA . GLN A 1 118 ? -10.869 -9.118 -7.850 1.00 94.56 118 GLN A CA 1
ATOM 932 C C . GLN A 1 118 ? -10.898 -7.650 -8.291 1.00 94.56 118 GLN A C 1
ATOM 934 O O . GLN A 1 118 ? -9.838 -7.054 -8.492 1.00 94.56 118 GLN A O 1
ATOM 939 N N . GLN A 1 119 ? -12.086 -7.048 -8.404 1.00 94.31 119 GLN A N 1
ATOM 940 C CA . GLN A 1 119 ? -12.230 -5.625 -8.723 1.00 94.31 119 GLN A CA 1
ATOM 941 C C . GLN A 1 119 ? -11.61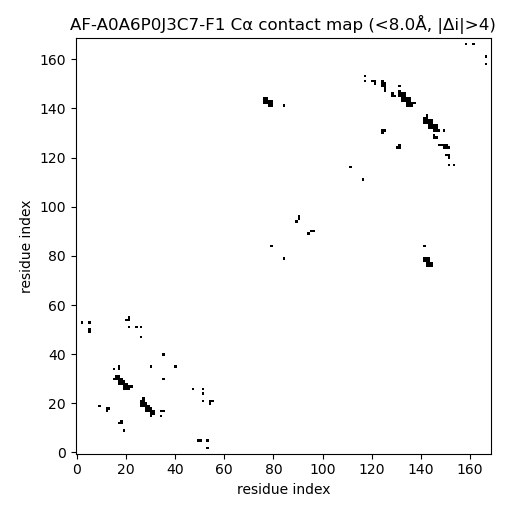9 -4.739 -7.635 1.00 94.31 119 GLN A C 1
ATOM 943 O O . GLN A 1 119 ? -10.798 -3.879 -7.947 1.00 94.31 119 GLN A O 1
ATOM 948 N N . ALA A 1 120 ? -11.939 -4.994 -6.363 1.00 95.38 120 ALA A N 1
ATOM 949 C CA . ALA A 1 120 ? -11.410 -4.222 -5.242 1.00 95.38 120 ALA A CA 1
ATOM 950 C C . ALA A 1 120 ? -9.875 -4.278 -5.174 1.00 95.38 120 ALA A C 1
ATOM 952 O O . ALA A 1 120 ? -9.217 -3.247 -5.038 1.00 95.38 120 ALA A O 1
ATOM 953 N N . LEU A 1 121 ? -9.288 -5.470 -5.322 1.00 95.25 121 LEU A N 1
ATOM 954 C CA . LEU A 1 121 ? -7.834 -5.626 -5.347 1.00 95.25 121 LEU A CA 1
ATOM 955 C C . LEU A 1 121 ? -7.206 -4.947 -6.575 1.00 95.25 121 LEU A C 1
ATOM 957 O O . LEU A 1 121 ? -6.160 -4.309 -6.454 1.00 95.25 121 LEU A O 1
ATOM 961 N N . SER A 1 122 ? -7.855 -5.021 -7.740 1.00 94.75 122 SER A N 1
ATOM 962 C CA . SER A 1 122 ? -7.395 -4.333 -8.954 1.00 94.75 122 SER A CA 1
ATOM 963 C C . SER A 1 122 ? -7.407 -2.813 -8.789 1.00 94.75 122 SER A C 1
ATOM 965 O O . SER A 1 122 ? -6.469 -2.144 -9.217 1.00 94.75 122 SER A O 1
ATOM 967 N N . ASP A 1 123 ? -8.419 -2.255 -8.122 1.00 95.06 123 ASP A N 1
ATOM 968 C CA . ASP A 1 123 ? -8.486 -0.824 -7.826 1.00 95.06 123 ASP A CA 1
ATOM 969 C C . ASP A 1 123 ? -7.407 -0.372 -6.841 1.00 95.06 123 ASP A C 1
ATOM 971 O O . ASP A 1 123 ? -6.836 0.708 -7.014 1.00 95.06 123 ASP A O 1
ATOM 975 N N . ILE A 1 124 ? -7.076 -1.201 -5.847 1.00 95.81 124 ILE A N 1
ATOM 976 C CA . ILE A 1 124 ? -5.948 -0.952 -4.940 1.00 95.81 124 ILE A CA 1
ATOM 977 C C . ILE A 1 124 ? -4.638 -0.917 -5.739 1.00 95.81 124 ILE A C 1
ATOM 979 O O . ILE A 1 124 ? -3.898 0.065 -5.653 1.00 95.81 124 ILE A O 1
ATOM 983 N N . VAL A 1 125 ? -4.371 -1.930 -6.570 1.00 95.88 125 VAL A N 1
ATOM 984 C CA . VAL A 1 125 ? -3.167 -1.970 -7.421 1.00 95.88 125 VAL A CA 1
ATOM 985 C C . VAL A 1 125 ? -3.113 -0.752 -8.346 1.00 95.88 125 VAL A C 1
ATOM 987 O O . VAL A 1 125 ? -2.098 -0.062 -8.404 1.00 95.88 125 VAL A O 1
ATOM 990 N N . ARG A 1 126 ? -4.222 -0.397 -9.004 1.00 94.62 126 ARG A N 1
ATOM 991 C CA . ARG A 1 126 ? -4.315 0.787 -9.871 1.00 94.62 126 ARG A CA 1
ATOM 992 C C . ARG A 1 126 ? -4.017 2.084 -9.112 1.00 94.62 126 ARG A C 1
ATOM 994 O O . ARG A 1 126 ? -3.245 2.913 -9.595 1.00 94.62 126 ARG A O 1
ATOM 1001 N N . ARG A 1 127 ? -4.593 2.262 -7.919 1.00 94.56 127 ARG A N 1
ATOM 1002 C CA . ARG A 1 127 ? -4.442 3.470 -7.090 1.00 94.56 127 ARG A CA 1
ATOM 1003 C C . ARG A 1 127 ? -3.019 3.660 -6.560 1.00 94.56 127 ARG A C 1
ATOM 1005 O O . ARG A 1 127 ? -2.584 4.802 -6.434 1.00 94.56 127 ARG A O 1
ATOM 1012 N N . HIS A 1 128 ? -2.309 2.581 -6.237 1.00 95.81 128 HIS A N 1
ATOM 1013 C CA . HIS A 1 128 ? -1.024 2.645 -5.539 1.00 95.81 128 HIS A CA 1
ATOM 1014 C C . HIS A 1 128 ? 0.153 2.310 -6.467 1.00 95.81 128 HIS A C 1
ATOM 1016 O O . HIS A 1 128 ? 0.365 1.152 -6.810 1.00 95.81 128 HIS A O 1
ATOM 1022 N N . GLU A 1 129 ? 0.957 3.319 -6.829 1.00 94.75 129 GLU A N 1
ATOM 1023 C CA . GLU A 1 129 ? 2.104 3.163 -7.746 1.00 94.75 129 GLU A CA 1
ATOM 1024 C C . GLU A 1 129 ? 3.098 2.095 -7.290 1.00 94.75 129 GLU A C 1
ATOM 1026 O O . GLU A 1 129 ? 3.536 1.297 -8.109 1.00 94.75 129 GLU A O 1
ATOM 1031 N N . VAL A 1 130 ? 3.379 2.016 -5.985 1.00 94.38 130 VAL A N 1
ATOM 1032 C CA . VAL A 1 130 ? 4.336 1.052 -5.414 1.00 94.38 130 VAL A CA 1
ATOM 1033 C C . VAL A 1 130 ? 3.990 -0.409 -5.726 1.00 94.38 130 VAL A C 1
ATOM 1035 O O . VAL A 1 130 ? 4.891 -1.229 -5.856 1.00 94.38 1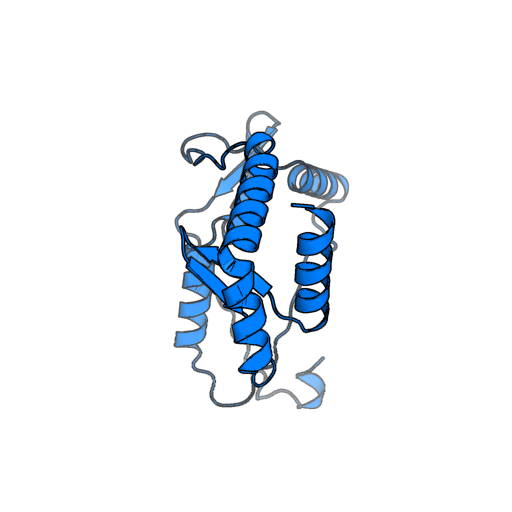30 VAL A O 1
ATOM 1038 N N . LEU A 1 131 ? 2.704 -0.740 -5.897 1.00 95.25 131 LEU A N 1
ATOM 1039 C CA . LEU A 1 131 ? 2.251 -2.095 -6.243 1.00 95.25 131 LEU A CA 1
ATOM 1040 C C . LEU A 1 131 ? 2.439 -2.428 -7.730 1.00 95.25 131 LEU A C 1
ATOM 1042 O O . LEU A 1 131 ? 2.206 -3.560 -8.145 1.00 95.25 131 LEU A O 1
ATOM 1046 N N . ARG A 1 132 ? 2.831 -1.437 -8.532 1.00 95.88 132 ARG A N 1
ATOM 1047 C CA . ARG A 1 132 ? 3.063 -1.523 -9.977 1.00 95.88 132 ARG A CA 1
ATOM 1048 C C . ARG A 1 132 ? 4.481 -1.084 -10.351 1.00 95.88 132 ARG A C 1
ATOM 1050 O O . ARG A 1 132 ? 4.768 -0.885 -11.529 1.00 95.88 132 ARG A O 1
ATOM 1057 N N . THR A 1 133 ? 5.352 -0.898 -9.361 1.00 95.00 133 THR A N 1
ATOM 1058 C CA . THR A 1 133 ? 6.747 -0.517 -9.570 1.00 95.00 133 THR A CA 1
ATOM 1059 C C . THR A 1 133 ? 7.601 -1.760 -9.784 1.00 95.00 133 THR A C 1
ATOM 1061 O O . THR A 1 133 ? 7.599 -2.684 -8.974 1.00 95.00 133 THR A O 1
ATOM 1064 N N . SER A 1 134 ? 8.380 -1.745 -10.858 1.00 94.00 134 SER A N 1
ATOM 1065 C CA . SER A 1 134 ? 9.486 -2.664 -11.117 1.00 94.00 134 SER A CA 1
ATOM 1066 C C . SER A 1 134 ? 10.809 -1.897 -11.101 1.00 94.00 134 SER A C 1
ATOM 1068 O O . SER A 1 134 ? 10.819 -0.665 -11.150 1.00 94.00 134 SER A O 1
ATOM 1070 N N . PHE A 1 135 ? 11.927 -2.614 -11.024 1.00 94.38 135 PHE A N 1
ATOM 1071 C CA . PHE A 1 135 ? 13.258 -2.012 -11.057 1.00 94.38 135 PHE A CA 1
ATOM 1072 C C . PHE A 1 135 ? 13.979 -2.422 -12.335 1.00 94.38 135 PHE A C 1
ATOM 1074 O O . PHE A 1 135 ? 13.991 -3.599 -12.696 1.00 94.38 135 PHE A O 1
ATOM 1081 N N . GLN A 1 136 ? 14.572 -1.448 -13.016 1.00 94.19 136 GLN A N 1
ATOM 1082 C CA . GLN A 1 136 ? 15.361 -1.653 -14.230 1.00 94.19 136 GLN A CA 1
ATOM 1083 C C . GLN A 1 136 ? 16.713 -0.964 -14.082 1.00 94.19 136 GLN A C 1
ATOM 1085 O O . GLN A 1 136 ? 16.878 -0.103 -13.222 1.00 94.19 136 GLN A O 1
ATOM 1090 N N . THR A 1 137 ? 17.677 -1.319 -14.925 1.00 94.19 137 THR A N 1
ATOM 1091 C CA . THR A 1 137 ? 18.991 -0.672 -14.947 1.00 94.19 137 THR A CA 1
ATOM 1092 C C . THR A 1 137 ? 19.157 0.096 -16.248 1.00 94.19 137 THR A C 1
ATOM 1094 O O . THR A 1 137 ? 19.060 -0.483 -17.328 1.00 94.19 137 THR A O 1
ATOM 1097 N N . VAL A 1 138 ? 19.448 1.392 -16.149 1.00 93.31 138 VAL A N 1
ATOM 1098 C CA . VAL A 1 138 ? 19.762 2.256 -17.293 1.00 93.31 138 VAL A CA 1
ATOM 1099 C C . VAL A 1 138 ? 21.169 2.799 -17.090 1.00 93.31 138 VAL A C 1
ATOM 1101 O O . VAL A 1 138 ? 21.448 3.430 -16.076 1.00 93.31 138 VAL A O 1
ATOM 1104 N N . ASN A 1 139 ? 22.074 2.522 -18.033 1.00 91.25 139 ASN A N 1
ATOM 1105 C CA . ASN A 1 139 ? 23.484 2.939 -17.972 1.00 91.25 139 ASN A CA 1
ATOM 1106 C C . ASN A 1 139 ? 24.200 2.555 -16.657 1.00 91.25 139 ASN A C 1
ATOM 1108 O O . ASN A 1 139 ? 25.033 3.301 -16.156 1.00 91.25 139 ASN A O 1
ATOM 1112 N N . GLY A 1 140 ? 23.865 1.394 -16.085 1.00 87.94 140 GLY A N 1
ATOM 1113 C CA . GLY A 1 140 ? 24.451 0.908 -14.829 1.00 87.94 140 GLY A CA 1
ATOM 1114 C C . GLY A 1 140 ? 23.807 1.460 -13.551 1.00 87.94 140 GLY A C 1
ATOM 1115 O O . GLY A 1 140 ? 24.183 1.032 -12.465 1.00 87.94 140 GLY A O 1
ATOM 1116 N N . THR A 1 141 ? 22.813 2.347 -13.653 1.00 92.31 141 THR A N 1
ATOM 1117 C CA . THR A 1 141 ? 22.083 2.895 -12.499 1.00 92.31 141 THR A CA 1
ATOM 1118 C C . THR A 1 141 ? 20.702 2.243 -12.371 1.00 92.31 141 THR A C 1
ATOM 1120 O O . THR A 1 141 ? 19.970 2.190 -13.367 1.00 92.31 141 THR A O 1
ATOM 1123 N N . PRO A 1 142 ? 20.311 1.739 -11.184 1.00 95.69 142 PRO A N 1
ATOM 1124 C CA . PRO A 1 142 ? 18.969 1.221 -10.969 1.00 95.69 142 PRO A CA 1
ATOM 1125 C C . PRO A 1 142 ? 17.948 2.364 -10.922 1.00 95.69 142 PRO A C 1
ATOM 1127 O O . PRO A 1 142 ? 18.168 3.396 -10.288 1.00 95.69 142 PRO A O 1
ATOM 1130 N N . ILE A 1 143 ? 16.811 2.157 -11.578 1.00 96.69 143 ILE A N 1
ATOM 1131 C CA . ILE A 1 143 ? 15.686 3.091 -11.631 1.00 96.69 143 ILE A CA 1
ATOM 1132 C C . ILE A 1 143 ? 14.375 2.375 -11.305 1.00 96.69 143 ILE A C 1
ATOM 1134 O O . ILE A 1 143 ? 14.242 1.161 -11.488 1.00 96.69 143 ILE A O 1
ATOM 1138 N N . GLN A 1 144 ? 13.392 3.139 -10.840 1.00 96.50 144 GLN A N 1
ATOM 1139 C CA . GLN A 1 144 ? 12.019 2.689 -10.647 1.00 96.50 144 GLN A CA 1
ATOM 1140 C C . GLN A 1 144 ? 11.222 2.896 -11.937 1.00 96.50 144 GLN A C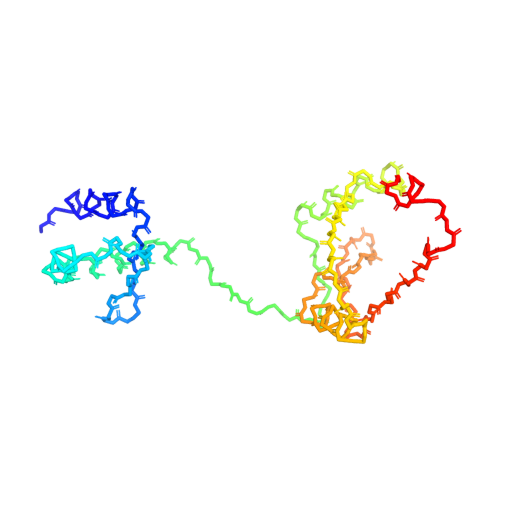 1
ATOM 1142 O O . GLN A 1 144 ? 11.201 3.993 -12.492 1.00 96.50 144 GLN A O 1
ATOM 1147 N N . VAL A 1 145 ? 10.520 1.856 -12.381 1.00 95.31 145 VAL A N 1
ATOM 1148 C CA . VAL A 1 145 ? 9.609 1.904 -13.528 1.00 95.31 145 VAL A CA 1
ATOM 1149 C C . VAL A 1 145 ? 8.212 1.540 -13.058 1.00 95.31 145 VAL A C 1
ATOM 1151 O O . VAL A 1 145 ? 7.965 0.415 -12.626 1.00 95.31 145 VAL A O 1
ATOM 1154 N N . ILE A 1 146 ? 7.300 2.506 -13.136 1.00 95.25 146 ILE A N 1
ATOM 1155 C CA . ILE A 1 146 ? 5.904 2.355 -12.721 1.00 95.25 146 ILE A CA 1
ATOM 1156 C C . ILE A 1 146 ? 5.084 1.942 -13.942 1.00 95.25 146 ILE A C 1
ATOM 1158 O O . ILE A 1 146 ? 4.959 2.715 -14.889 1.00 95.25 146 ILE A O 1
ATOM 1162 N N . ASP A 1 147 ? 4.485 0.754 -13.915 1.00 94.56 147 ASP A N 1
ATOM 1163 C CA . ASP A 1 147 ? 3.599 0.308 -14.989 1.00 94.56 147 ASP A CA 1
ATOM 1164 C C . ASP A 1 147 ? 2.226 1.003 -14.865 1.00 94.56 147 ASP A C 1
ATOM 1166 O O . ASP A 1 147 ? 1.508 0.773 -13.882 1.00 94.56 147 ASP A O 1
ATOM 1170 N N . PRO A 1 148 ? 1.812 1.849 -15.833 1.00 90.69 148 PRO A N 1
ATOM 1171 C CA . PRO A 1 148 ? 0.526 2.546 -15.781 1.00 90.69 148 PRO A CA 1
ATOM 1172 C C . PRO A 1 148 ? -0.680 1.613 -15.964 1.00 90.69 148 PRO A C 1
ATOM 1174 O O . PRO A 1 148 ? -1.810 2.021 -15.692 1.00 90.69 148 PRO A O 1
ATOM 1177 N N . LYS A 1 149 ? -0.463 0.388 -16.453 1.00 88.44 149 LYS A N 1
ATOM 1178 C CA . LYS A 1 149 ? -1.505 -0.564 -16.853 1.00 88.44 149 LYS A CA 1
ATOM 1179 C C . LYS A 1 149 ? -1.405 -1.910 -16.138 1.00 88.44 149 LYS A C 1
ATOM 1181 O O . LYS A 1 149 ? -2.150 -2.814 -16.505 1.00 88.44 149 LYS A O 1
ATOM 1186 N N . ALA A 1 150 ? -0.542 -2.056 -15.134 1.00 88.38 150 ALA A N 1
ATOM 1187 C CA . ALA A 1 150 ? -0.401 -3.320 -14.420 1.00 88.38 150 ALA A CA 1
ATOM 1188 C C . ALA A 1 150 ? -1.752 -3.799 -13.860 1.00 88.38 150 ALA A C 1
ATOM 1190 O O . ALA A 1 150 ? -2.420 -3.110 -13.083 1.00 88.38 150 ALA A O 1
ATOM 1191 N N . THR A 1 151 ? -2.140 -5.001 -14.279 1.00 82.81 151 THR A N 1
ATOM 1192 C CA . THR A 1 151 ? -3.374 -5.675 -13.877 1.00 82.81 151 THR A CA 1
ATOM 1193 C C . THR A 1 151 ? -3.069 -6.795 -12.897 1.00 82.81 151 THR A C 1
ATOM 1195 O O . THR A 1 151 ? -2.162 -7.595 -13.130 1.00 82.81 151 THR A O 1
ATOM 1198 N N . LEU A 1 152 ? -3.868 -6.908 -11.838 1.00 88.88 152 LEU A N 1
ATOM 1199 C CA . LEU A 1 152 ? -3.783 -8.041 -10.927 1.00 88.88 152 LEU A CA 1
ATOM 1200 C C . LEU A 1 152 ? -4.418 -9.283 -11.561 1.00 88.88 152 LEU A C 1
ATOM 1202 O O . LEU A 1 152 ? -5.596 -9.269 -11.915 1.00 88.88 152 LEU A O 1
ATOM 1206 N N . ASN A 1 153 ? -3.658 -10.374 -11.635 1.00 88.25 153 ASN A N 1
ATOM 1207 C CA . ASN A 1 153 ? -4.184 -11.685 -12.000 1.00 88.25 153 ASN A CA 1
ATOM 1208 C C . ASN A 1 153 ? -4.406 -12.524 -10.732 1.00 88.25 153 ASN A C 1
ATOM 1210 O O . ASN A 1 153 ? -3.454 -13.053 -10.155 1.00 88.25 153 ASN A O 1
ATOM 1214 N N . LEU A 1 154 ? -5.657 -12.609 -10.273 1.00 91.31 154 LEU A N 1
ATOM 1215 C CA . LEU A 1 154 ? -6.018 -13.401 -9.100 1.00 91.31 154 LEU A CA 1
ATOM 1216 C C . LEU A 1 154 ? -6.147 -14.877 -9.494 1.00 91.31 154 LEU A C 1
ATOM 1218 O O . LEU A 1 154 ? -7.129 -15.283 -10.113 1.00 91.31 154 LEU A O 1
ATOM 1222 N N . LYS A 1 155 ? -5.165 -15.693 -9.107 1.00 93.38 155 LYS A N 1
ATOM 1223 C CA . LYS A 1 155 ? -5.235 -17.143 -9.300 1.00 93.38 155 LYS A CA 1
ATOM 1224 C C . LYS A 1 155 ? -6.185 -17.754 -8.271 1.00 93.38 155 LYS A C 1
ATOM 1226 O O . LYS A 1 155 ? -5.909 -17.716 -7.075 1.00 93.38 155 LYS A O 1
ATOM 1231 N N . ILE A 1 156 ? -7.274 -18.345 -8.750 1.00 92.94 156 ILE A N 1
ATOM 1232 C CA . ILE A 1 156 ? -8.208 -19.114 -7.926 1.00 92.94 156 ILE A CA 1
ATOM 1233 C C . ILE A 1 156 ? -7.802 -20.582 -8.005 1.00 92.94 156 ILE A C 1
ATOM 1235 O O . ILE A 1 156 ? -7.642 -21.130 -9.096 1.00 92.94 156 ILE A O 1
ATOM 1239 N N . VAL A 1 157 ? -7.615 -21.201 -6.844 1.00 92.31 157 VAL A N 1
ATOM 1240 C CA . VAL A 1 157 ? -7.378 -22.638 -6.725 1.00 92.31 157 VAL A CA 1
ATOM 1241 C C . VAL A 1 157 ? -8.499 -23.206 -5.872 1.00 92.31 157 VAL A C 1
ATOM 1243 O O . VAL A 1 157 ? -8.653 -22.818 -4.715 1.00 92.31 157 VAL A O 1
ATOM 1246 N N . ASP A 1 158 ? -9.300 -24.081 -6.469 1.00 91.00 158 ASP A N 1
ATOM 1247 C CA . ASP A 1 158 ? -10.373 -24.775 -5.773 1.00 91.00 158 ASP A CA 1
ATOM 1248 C C . ASP A 1 158 ? -9.806 -26.016 -5.073 1.00 91.00 158 ASP A C 1
ATOM 1250 O O . ASP A 1 158 ? -9.242 -26.900 -5.716 1.00 91.00 158 ASP A O 1
ATOM 1254 N N . LEU A 1 159 ? -9.919 -26.050 -3.745 1.00 92.75 159 LEU A N 1
ATOM 1255 C CA . LEU A 1 159 ? -9.460 -27.157 -2.904 1.00 92.75 159 LEU A CA 1
ATOM 1256 C C . LEU A 1 159 ? -10.639 -27.961 -2.328 1.00 92.75 159 LEU A C 1
ATOM 1258 O O . LEU A 1 159 ? -10.452 -28.732 -1.387 1.00 92.75 159 LEU A O 1
ATOM 1262 N N . GLN A 1 160 ? -11.866 -27.781 -2.836 1.00 89.88 160 GLN A N 1
ATOM 1263 C CA . GLN A 1 160 ? -13.062 -28.456 -2.316 1.00 89.88 160 GLN A CA 1
ATOM 1264 C C . GLN A 1 160 ? -13.014 -29.985 -2.448 1.00 89.88 160 GLN A C 1
ATOM 1266 O O . GLN A 1 160 ? -13.717 -30.660 -1.695 1.00 89.88 160 GLN A O 1
ATOM 1271 N N . GLU A 1 161 ? -12.173 -30.526 -3.329 1.00 88.06 161 GLU A N 1
ATOM 1272 C CA . GLU A 1 161 ? -11.986 -31.972 -3.525 1.00 88.06 161 GLU A CA 1
ATOM 1273 C C . GLU A 1 161 ? -10.850 -32.573 -2.676 1.00 88.06 161 GLU A C 1
ATOM 1275 O O . GLU A 1 161 ? -10.704 -33.789 -2.614 1.00 88.06 161 GLU A O 1
ATOM 1280 N N . ILE A 1 162 ? -10.067 -31.743 -1.980 1.00 88.19 162 ILE A N 1
ATOM 1281 C CA . ILE A 1 162 ? -8.945 -32.180 -1.132 1.00 88.19 162 ILE A CA 1
ATOM 1282 C C . ILE A 1 162 ? -9.452 -32.482 0.285 1.00 88.19 162 ILE A C 1
ATOM 1284 O O . ILE A 1 162 ? -10.405 -31.846 0.737 1.00 88.19 162 ILE A O 1
ATOM 1288 N N . GLU A 1 163 ? -8.859 -33.411 1.036 1.00 81.38 163 GLU A N 1
ATOM 1289 C CA . GLU A 1 163 ? -9.269 -33.637 2.429 1.00 81.38 163 GLU A CA 1
ATOM 1290 C C . GLU A 1 163 ? -9.087 -32.372 3.285 1.00 81.38 163 GLU A C 1
ATOM 1292 O O . GLU A 1 163 ? -8.104 -31.649 3.155 1.00 81.38 163 GLU A O 1
ATOM 1297 N N . VAL A 1 164 ? -10.025 -32.084 4.200 1.00 73.81 164 VAL A N 1
ATOM 1298 C CA . VAL A 1 164 ? -10.042 -30.827 4.985 1.00 73.81 164 VAL A CA 1
ATOM 1299 C C . VAL A 1 164 ? -8.721 -30.571 5.720 1.00 73.81 164 VAL A C 1
ATOM 1301 O O . VAL A 1 164 ? -8.285 -29.427 5.813 1.00 73.81 164 VAL A O 1
ATOM 1304 N N . LYS A 1 165 ? -8.063 -31.634 6.194 1.00 76.00 165 LYS A N 1
ATOM 1305 C CA . LYS A 1 165 ? -6.782 -31.563 6.907 1.00 76.00 165 LYS A CA 1
ATOM 1306 C C . LYS A 1 165 ? -5.633 -31.055 6.026 1.00 76.00 165 LYS A C 1
ATOM 1308 O O . LYS A 1 165 ? -4.713 -30.435 6.542 1.00 76.00 165 LYS A O 1
ATOM 1313 N N . GLU A 1 166 ? -5.708 -31.283 4.720 1.00 71.81 166 GLU A N 1
ATOM 1314 C CA . GLU A 1 166 ? -4.694 -30.889 3.738 1.00 71.81 166 GLU A CA 1
ATOM 1315 C C . GLU A 1 166 ? -4.980 -29.505 3.120 1.00 71.81 166 GLU A C 1
ATOM 1317 O O . GLU A 1 166 ? -4.127 -28.947 2.442 1.00 71.81 166 GLU A O 1
ATOM 1322 N N . ARG A 1 167 ? -6.158 -28.905 3.373 1.00 75.25 167 ARG A N 1
ATOM 1323 C CA . ARG A 1 167 ? -6.532 -27.572 2.843 1.00 75.25 167 ARG A CA 1
ATOM 1324 C C . ARG A 1 167 ? -5.911 -26.395 3.600 1.00 75.25 167 ARG A C 1
ATOM 1326 O O . ARG A 1 167 ? -5.963 -25.271 3.110 1.00 75.25 167 ARG A O 1
ATOM 1333 N N . GLU A 1 168 ? -5.410 -26.630 4.810 1.00 64.38 168 GLU A N 1
ATOM 1334 C CA . GLU A 1 168 ? -4.877 -25.593 5.711 1.00 64.38 168 GLU A CA 1
ATOM 1335 C C . GLU A 1 168 ? -3.351 -25.677 5.901 1.00 64.38 168 GLU A C 1
ATOM 1337 O O . GLU A 1 168 ? -2.811 -24.954 6.740 1.00 64.38 168 GLU A O 1
ATOM 1342 N N . THR A 1 169 ? -2.672 -26.568 5.165 1.00 54.72 169 THR A N 1
ATOM 1343 C CA . THR A 1 169 ? -1.211 -26.777 5.253 1.00 54.72 169 THR A CA 1
ATOM 1344 C C . THR A 1 169 ? -0.484 -25.933 4.215 1.00 54.72 169 THR A C 1
ATOM 1346 O O . THR A 1 169 ? 0.587 -25.388 4.559 1.00 54.72 169 THR A O 1
#

Radius of gyration: 25.13 Å; Cα contacts (8 Å, |Δi|>4): 101; chains: 1; bounding box: 45×65×50 Å

Secondary structure (DSSP, 8-state):
--HHHHHHHHHHHHHTT-EEEEETTEEEEE--TTTS-HHHHHHHHHTHHHHHHHHHHHHHHHHHHS---PPPPSSS-EEPPHHHHHHHHHHHHH-S-STT---------S---HHHHHHHHHHHHHH-GGGGEEEEEETTEEEEEE-TT----------TTS-GGGTT-